Protein AF-A0AAN8CDP0-F1 (afdb_monomer_lite)

Foldseek 3Di:
DPDADDLVVLLVLLVVLVVVLVVCVVVVNDPPRSPDPVSVVSLVVSQVSQVVCCVPPVPHSVPRHSDDPPDDDD

Organism: NCBI:txid159716

Radius of gyration: 13.44 Å; chains: 1; bounding box: 29×32×34 Å

Sequence (74 aa):
MELQLHVYQLKTLIKIVKKTYRDFRLQGVLDVSLNSKSYETVHNRLTVEEATAAVKSGDGLQGISMRDSDQEDD

InterPro domains:
  IPR033227 Calcium-dependent secretion activator [PTHR12166] (1-73)

pLDDT: mean 86.64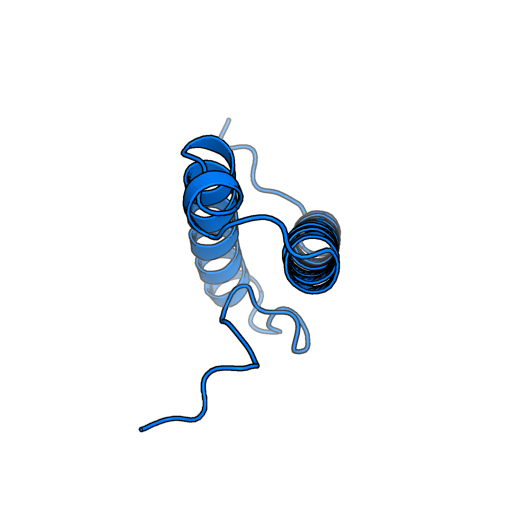, std 14.23, range [41.25, 97.56]

Structure (mmCIF, N/CA/C/O backbone):
data_AF-A0AAN8CDP0-F1
#
_entry.id   AF-A0AAN8CDP0-F1
#
loop_
_atom_site.group_PDB
_atom_site.id
_atom_site.type_symbol
_atom_site.label_atom_id
_atom_site.label_alt_id
_atom_site.label_comp_id
_atom_site.label_asym_id
_atom_site.label_entity_id
_atom_site.label_seq_id
_atom_site.pdbx_PDB_ins_code
_atom_site.Cartn_x
_atom_site.Cartn_y
_atom_site.Cartn_z
_atom_site.occupancy
_atom_site.B_iso_or_equiv
_atom_site.auth_seq_id
_atom_site.auth_comp_id
_atom_site.auth_asym_id
_atom_site.auth_atom_id
_atom_site.pdbx_PDB_model_num
ATOM 1 N N . MET A 1 1 ? -11.457 18.640 12.127 1.00 45.56 1 MET A N 1
ATOM 2 C CA . MET A 1 1 ? -12.128 17.329 12.232 1.00 45.56 1 MET A CA 1
ATOM 3 C C . MET A 1 1 ? -11.146 16.301 11.702 1.00 45.56 1 MET A C 1
ATOM 5 O O . MET A 1 1 ? -10.626 16.513 10.614 1.00 45.56 1 MET A O 1
ATOM 9 N N . GLU A 1 2 ? -10.807 15.279 12.483 1.00 61.62 2 GLU A N 1
ATOM 10 C CA . GLU A 1 2 ? -9.946 14.187 12.018 1.00 61.62 2 GLU A CA 1
ATOM 11 C C . GLU A 1 2 ? -10.802 13.286 11.113 1.00 61.62 2 GLU A C 1
ATOM 13 O O . GLU A 1 2 ? -11.699 12.595 11.594 1.00 61.62 2 GLU A O 1
ATOM 18 N N . LEU A 1 3 ? -10.636 13.387 9.788 1.00 77.62 3 LEU A N 1
ATOM 19 C CA . LEU A 1 3 ? -11.358 12.528 8.846 1.00 77.62 3 LEU A CA 1
ATOM 20 C C . LEU A 1 3 ? -10.631 11.186 8.747 1.00 77.62 3 LEU A C 1
ATOM 22 O O . LEU A 1 3 ? -9.652 11.067 8.015 1.00 77.62 3 LEU A O 1
ATOM 26 N N . GLN A 1 4 ? -11.125 10.193 9.482 1.00 84.31 4 GLN A N 1
ATOM 27 C CA . GLN A 1 4 ? -10.711 8.802 9.331 1.00 84.31 4 GLN A CA 1
ATOM 28 C C . GLN A 1 4 ? -11.553 8.121 8.244 1.00 84.31 4 GLN A C 1
ATOM 30 O O . GLN A 1 4 ? -12.766 8.335 8.165 1.00 84.31 4 GLN A O 1
ATOM 35 N N . LEU A 1 5 ? -10.924 7.295 7.411 1.00 90.00 5 LEU A N 1
ATOM 36 C CA . LEU A 1 5 ? -11.615 6.496 6.411 1.00 90.00 5 LEU A CA 1
ATOM 37 C C . LEU A 1 5 ? -12.537 5.477 7.071 1.00 90.00 5 LEU A C 1
ATOM 39 O O . LEU A 1 5 ? -12.219 4.838 8.077 1.00 90.00 5 LEU A O 1
ATOM 43 N N . HIS A 1 6 ? -13.668 5.247 6.416 1.00 90.12 6 HIS A N 1
ATOM 44 C CA . HIS A 1 6 ? -14.492 4.090 6.707 1.00 90.12 6 HIS A CA 1
ATOM 45 C C . HIS A 1 6 ? -13.713 2.799 6.399 1.00 90.12 6 HIS A C 1
ATOM 47 O O . HIS A 1 6 ? -12.983 2.731 5.407 1.00 90.12 6 HIS A O 1
ATOM 53 N N . VAL A 1 7 ? -13.927 1.728 7.171 1.00 89.75 7 VAL A N 1
ATOM 54 C CA . VAL A 1 7 ? -13.183 0.459 7.017 1.00 89.75 7 VAL A CA 1
ATOM 55 C C . VAL A 1 7 ? -13.238 -0.101 5.588 1.00 89.75 7 VAL A C 1
ATOM 57 O O . VAL A 1 7 ? -12.237 -0.575 5.062 1.00 89.75 7 VAL A O 1
ATOM 60 N N . TYR A 1 8 ? -14.380 0.009 4.904 1.00 91.38 8 TYR A N 1
ATOM 61 C CA . TYR A 1 8 ? -14.504 -0.410 3.501 1.00 91.38 8 TYR A CA 1
ATOM 62 C C . TYR A 1 8 ? -13.702 0.463 2.525 1.00 91.38 8 TYR A C 1
ATOM 64 O O . TYR A 1 8 ? -13.172 -0.064 1.546 1.00 91.38 8 TYR A O 1
ATOM 72 N N . GLN A 1 9 ? -13.576 1.768 2.785 1.00 94.12 9 GLN A N 1
ATOM 73 C CA . GLN A 1 9 ? -12.743 2.660 1.971 1.00 94.12 9 GLN A CA 1
ATOM 74 C C . GLN A 1 9 ? -11.270 2.298 2.152 1.00 94.12 9 GLN A C 1
ATOM 76 O O . GLN A 1 9 ? -10.563 2.112 1.165 1.00 94.12 9 GLN A O 1
ATOM 81 N N . LEU A 1 10 ? -10.849 2.093 3.402 1.00 94.06 10 LEU A N 1
ATOM 82 C CA . LEU A 1 10 ? -9.505 1.641 3.741 1.00 94.06 10 LEU A CA 1
ATOM 83 C C . LEU A 1 10 ? -9.170 0.303 3.058 1.00 94.06 10 LEU A C 1
ATOM 85 O O . LEU A 1 10 ? -8.189 0.223 2.323 1.00 94.06 10 LEU A O 1
ATOM 89 N N . LYS A 1 11 ? -10.037 -0.715 3.185 1.00 93.56 11 LYS A N 1
ATOM 90 C CA . LYS A 1 11 ? -9.898 -2.010 2.483 1.00 93.56 11 LYS A CA 1
ATOM 91 C C . LYS A 1 11 ? -9.741 -1.835 0.971 1.00 93.56 11 LYS A C 1
ATOM 93 O O . LYS A 1 11 ? -8.923 -2.508 0.346 1.00 93.56 11 LYS A O 1
ATOM 98 N N . THR A 1 12 ? -10.547 -0.959 0.376 1.00 95.69 12 THR A N 1
ATOM 99 C CA . THR A 1 12 ? -10.538 -0.716 -1.072 1.00 95.69 12 THR A CA 1
ATOM 100 C C . THR A 1 12 ? -9.232 -0.062 -1.510 1.00 95.69 12 THR A C 1
ATOM 102 O O . THR A 1 12 ? -8.616 -0.517 -2.472 1.00 95.69 12 THR A O 1
ATOM 105 N N . LEU A 1 13 ? -8.767 0.950 -0.778 1.00 96.50 13 LEU A N 1
ATOM 106 C CA . LEU A 1 13 ? -7.517 1.641 -1.080 1.00 96.50 13 LEU A CA 1
ATOM 107 C C . LEU A 1 13 ? -6.309 0.714 -0.935 1.00 96.50 13 LEU A C 1
ATOM 109 O O . LEU A 1 13 ? -5.485 0.676 -1.844 1.00 96.50 13 LEU A O 1
ATOM 113 N N . ILE A 1 14 ? -6.250 -0.099 0.124 1.00 95.75 14 ILE A N 1
ATOM 114 C CA . ILE A 1 14 ? -5.187 -1.100 0.302 1.00 95.75 14 ILE A CA 1
ATOM 115 C C . ILE A 1 14 ? -5.146 -2.061 -0.894 1.00 95.75 14 ILE A C 1
ATOM 117 O O . ILE A 1 14 ? -4.083 -2.290 -1.472 1.00 95.75 14 ILE A O 1
ATOM 121 N N . LYS A 1 15 ? -6.303 -2.583 -1.330 1.00 95.31 15 LYS A N 1
ATOM 122 C CA . LYS A 1 15 ? -6.376 -3.464 -2.509 1.00 95.31 15 LYS A CA 1
ATOM 123 C C . LYS A 1 15 ? -5.853 -2.788 -3.774 1.00 95.31 15 LYS A C 1
ATOM 125 O O . LYS A 1 15 ? -5.087 -3.412 -4.507 1.00 95.31 15 LYS A O 1
ATOM 130 N N . ILE A 1 16 ? -6.263 -1.544 -4.031 1.00 96.56 16 ILE A N 1
ATOM 131 C CA . ILE A 1 16 ? -5.838 -0.786 -5.215 1.00 96.56 16 ILE A CA 1
ATOM 132 C C . ILE A 1 16 ? -4.328 -0.554 -5.174 1.00 96.56 16 ILE A C 1
ATOM 134 O O . ILE A 1 16 ? -3.645 -0.901 -6.130 1.00 96.56 16 ILE A O 1
ATOM 138 N N . VAL A 1 17 ? -3.794 -0.041 -4.063 1.00 96.38 17 VAL A N 1
ATOM 139 C CA . VAL A 1 17 ? -2.362 0.259 -3.925 1.00 96.38 17 VAL A CA 1
ATOM 140 C C . VAL A 1 17 ? -1.518 -0.999 -4.124 1.00 96.38 17 VAL A C 1
ATOM 142 O O . VAL A 1 17 ? -0.616 -0.992 -4.961 1.00 96.38 17 VAL A O 1
ATOM 145 N N . LYS A 1 18 ? -1.861 -2.110 -3.455 1.00 94.88 18 LYS A N 1
ATOM 146 C CA . LYS A 1 18 ? -1.138 -3.380 -3.624 1.00 94.88 18 LYS A CA 1
ATOM 147 C C . LYS A 1 18 ? -1.252 -3.929 -5.044 1.00 94.88 18 LYS A C 1
ATOM 149 O O . LYS A 1 18 ? -0.273 -4.451 -5.566 1.00 94.88 18 LYS A O 1
ATOM 154 N N . LYS A 1 19 ? -2.432 -3.870 -5.677 1.00 95.31 19 LYS A N 1
ATOM 155 C CA . LYS A 1 19 ? -2.618 -4.365 -7.054 1.00 95.31 19 LYS A CA 1
ATOM 156 C C . LYS A 1 19 ? -1.796 -3.546 -8.044 1.00 95.31 19 LYS A C 1
ATOM 158 O O . LYS A 1 19 ? -1.052 -4.137 -8.813 1.00 95.31 19 LYS A O 1
ATOM 163 N N . THR A 1 20 ? -1.888 -2.222 -7.977 1.00 95.19 20 THR A N 1
ATOM 164 C CA . THR A 1 20 ? -1.179 -1.314 -8.884 1.00 95.19 20 THR A CA 1
ATOM 165 C C . THR A 1 20 ? 0.336 -1.439 -8.738 1.00 95.19 20 THR A C 1
ATOM 167 O O . THR A 1 20 ? 1.033 -1.532 -9.743 1.00 95.19 20 THR A O 1
ATOM 170 N N . TYR A 1 21 ? 0.855 -1.513 -7.506 1.00 95.25 21 TYR A N 1
ATOM 171 C CA . TYR A 1 21 ? 2.288 -1.712 -7.275 1.00 95.25 21 TYR A CA 1
ATOM 172 C C . TYR A 1 21 ? 2.786 -3.035 -7.877 1.00 95.25 21 TYR A C 1
ATOM 174 O O . TYR A 1 21 ? 3.767 -3.049 -8.621 1.00 95.25 21 TYR A O 1
ATOM 182 N N . ARG A 1 22 ? 2.073 -4.146 -7.623 1.00 94.56 22 ARG A N 1
ATOM 183 C CA . ARG A 1 22 ? 2.417 -5.454 -8.204 1.00 94.56 22 ARG A CA 1
ATOM 184 C C . ARG A 1 22 ? 2.327 -5.456 -9.726 1.00 94.56 22 ARG A C 1
ATOM 186 O O . ARG A 1 22 ? 3.206 -6.016 -10.368 1.00 94.56 22 ARG A O 1
ATOM 193 N N . ASP A 1 23 ? 1.305 -4.831 -10.305 1.00 96.75 23 ASP A N 1
ATOM 194 C CA . ASP A 1 23 ? 1.145 -4.759 -11.761 1.00 96.75 23 ASP A CA 1
ATOM 195 C C . ASP A 1 23 ? 2.312 -4.028 -12.419 1.00 96.75 23 ASP A C 1
ATOM 197 O O . ASP A 1 23 ? 2.850 -4.503 -13.416 1.00 96.75 23 ASP A O 1
ATOM 201 N N . PHE A 1 24 ? 2.758 -2.917 -11.835 1.00 96.25 24 PHE A N 1
ATOM 202 C CA . PHE A 1 24 ? 3.926 -2.202 -12.330 1.00 96.25 24 PHE A CA 1
ATOM 203 C C . PHE A 1 24 ? 5.227 -2.995 -12.153 1.00 96.25 24 PHE A C 1
ATOM 205 O O . PHE A 1 24 ? 6.034 -3.023 -13.082 1.00 96.25 24 PHE A O 1
ATOM 212 N N . ARG A 1 25 ? 5.416 -3.708 -11.031 1.00 94.88 25 ARG A N 1
ATOM 213 C CA . ARG A 1 25 ? 6.548 -4.649 -10.893 1.00 94.88 25 ARG A CA 1
ATOM 214 C C . ARG A 1 25 ? 6.525 -5.721 -11.978 1.00 94.88 25 ARG A C 1
ATOM 216 O O . ARG A 1 25 ? 7.548 -5.967 -12.606 1.00 94.88 25 ARG A O 1
ATOM 223 N N . LEU A 1 26 ? 5.364 -6.328 -12.233 1.00 96.00 26 LEU A N 1
ATOM 224 C CA . LEU A 1 26 ? 5.196 -7.354 -13.269 1.00 96.00 26 LEU A CA 1
ATOM 225 C C . LEU A 1 26 ? 5.451 -6.814 -14.684 1.00 96.00 26 LEU A C 1
ATOM 227 O O . LEU A 1 26 ? 5.881 -7.563 -15.555 1.00 96.00 26 LEU A O 1
ATOM 231 N N . GLN A 1 27 ? 5.220 -5.522 -14.912 1.00 97.56 27 GLN A N 1
ATOM 232 C CA . GLN A 1 27 ? 5.538 -4.835 -16.168 1.00 97.56 27 GLN A CA 1
ATOM 233 C C . GLN A 1 27 ? 7.015 -4.414 -16.283 1.00 97.56 27 GLN A C 1
ATOM 235 O O . GLN A 1 27 ? 7.405 -3.861 -17.309 1.00 97.56 27 GLN A O 1
ATOM 240 N N . GLY A 1 28 ? 7.841 -4.670 -15.2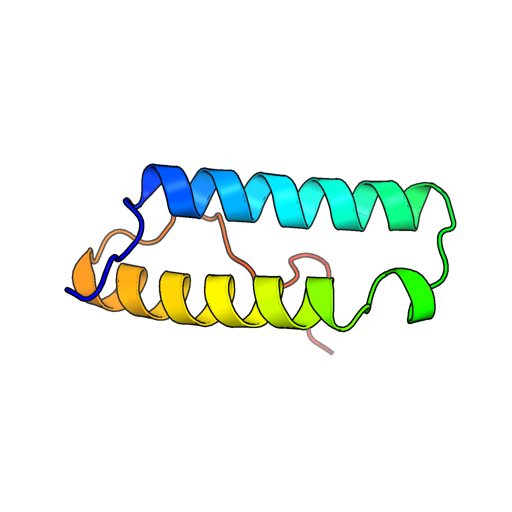64 1.00 96.69 28 GLY A N 1
ATOM 241 C CA . GLY A 1 28 ? 9.266 -4.336 -15.270 1.00 96.69 28 GLY A CA 1
ATOM 242 C C . GLY A 1 28 ? 9.573 -2.875 -14.936 1.00 96.69 28 GLY A C 1
ATOM 243 O O . GLY A 1 28 ? 10.652 -2.388 -15.273 1.00 96.69 28 GLY A O 1
ATOM 244 N N . VAL A 1 29 ? 8.651 -2.157 -14.287 1.00 96.69 29 VAL A N 1
ATOM 245 C CA . VAL A 1 29 ? 8.946 -0.818 -13.759 1.00 96.69 29 VAL A CA 1
ATOM 246 C C . VAL A 1 29 ? 10.008 -0.942 -12.664 1.00 96.69 29 VAL A C 1
ATOM 248 O O . VAL A 1 29 ? 9.906 -1.794 -11.786 1.00 96.69 29 VAL A O 1
ATOM 251 N N . LEU A 1 30 ? 11.033 -0.089 -12.722 1.00 95.50 30 LEU A N 1
ATOM 252 C CA . LEU A 1 30 ? 12.151 -0.114 -11.779 1.00 95.50 30 LEU A CA 1
ATOM 253 C C . LEU A 1 30 ? 11.699 0.227 -10.355 1.00 95.50 30 LEU A C 1
ATOM 255 O O . LEU A 1 30 ? 10.898 1.144 -10.156 1.00 95.50 30 LEU A O 1
ATOM 259 N N . ASP A 1 31 ? 12.313 -0.414 -9.361 1.00 91.88 31 ASP A N 1
ATOM 260 C CA . ASP A 1 31 ? 12.013 -0.181 -7.943 1.00 91.88 31 ASP A CA 1
ATOM 261 C C . ASP A 1 31 ? 12.191 1.286 -7.535 1.00 91.88 31 ASP A C 1
ATOM 263 O O . ASP A 1 31 ? 11.393 1.811 -6.769 1.00 91.88 31 ASP A O 1
ATOM 267 N N . VAL A 1 32 ? 13.175 1.997 -8.096 1.00 93.81 32 VAL A N 1
ATOM 268 C CA . VAL A 1 32 ? 13.367 3.439 -7.839 1.00 93.81 32 VAL A CA 1
ATOM 269 C C . VAL A 1 32 ? 12.185 4.293 -8.318 1.00 93.81 32 VAL A C 1
ATOM 271 O O . VAL A 1 32 ? 11.893 5.338 -7.743 1.00 93.81 32 VAL A O 1
ATOM 274 N N . SER A 1 33 ? 11.488 3.856 -9.369 1.00 93.75 33 SER A N 1
ATOM 275 C CA . SER A 1 33 ? 10.295 4.529 -9.890 1.00 93.75 33 SER A CA 1
ATOM 276 C C . SER A 1 33 ? 9.036 4.112 -9.128 1.00 93.75 33 SER A C 1
ATOM 278 O O . SER A 1 33 ? 8.144 4.933 -8.919 1.00 93.75 33 SER A O 1
ATOM 280 N N . LEU A 1 34 ? 8.973 2.852 -8.692 1.00 93.44 34 LEU A N 1
ATOM 281 C CA . LEU A 1 34 ? 7.877 2.302 -7.896 1.00 93.44 34 LEU A CA 1
ATOM 282 C C . LEU A 1 34 ? 7.850 2.857 -6.473 1.00 93.44 34 LEU A C 1
ATOM 284 O O . LEU A 1 34 ? 6.807 3.319 -6.007 1.00 93.44 34 LEU A O 1
ATOM 288 N N . ASN A 1 35 ? 9.010 2.893 -5.819 1.00 93.88 35 ASN A N 1
ATOM 289 C CA . ASN A 1 35 ? 9.235 3.434 -4.478 1.00 93.88 35 ASN A CA 1
ATOM 290 C C . ASN A 1 35 ? 9.356 4.964 -4.522 1.00 93.88 35 ASN A C 1
ATOM 292 O O . ASN A 1 35 ? 10.238 5.579 -3.930 1.00 93.88 35 ASN A O 1
ATOM 296 N N . SER A 1 36 ? 8.464 5.595 -5.285 1.00 95.19 36 SER A N 1
ATOM 297 C CA . SER A 1 36 ? 8.365 7.045 -5.348 1.00 95.19 36 SER A CA 1
ATOM 298 C C . SER A 1 36 ? 7.949 7.612 -3.989 1.00 95.19 36 SER A C 1
ATOM 300 O O . SER A 1 36 ? 7.177 7.001 -3.247 1.00 95.19 36 SER A O 1
ATOM 302 N N . LYS A 1 37 ? 8.345 8.859 -3.713 1.00 96.44 37 LYS A N 1
ATOM 303 C CA . LYS A 1 37 ? 7.903 9.599 -2.517 1.00 96.44 37 LYS A CA 1
ATOM 304 C C . LYS A 1 37 ? 6.376 9.600 -2.349 1.00 96.44 37 LYS A C 1
ATOM 306 O O . LYS A 1 37 ? 5.861 9.587 -1.230 1.00 96.44 37 LYS A O 1
ATOM 311 N N . SER A 1 38 ? 5.638 9.620 -3.460 1.00 95.12 38 SER A N 1
ATOM 312 C CA . SER A 1 38 ? 4.175 9.546 -3.464 1.00 95.12 38 SER A CA 1
ATOM 313 C C . SER A 1 38 ? 3.666 8.186 -2.992 1.00 95.12 38 SER A C 1
ATOM 315 O O . SER A 1 38 ? 2.761 8.147 -2.160 1.00 95.12 38 SER A O 1
ATOM 317 N N . TYR A 1 39 ? 4.257 7.090 -3.477 1.00 95.56 39 TYR A N 1
ATOM 318 C CA . TYR A 1 39 ? 3.929 5.743 -3.013 1.00 95.56 39 TYR A CA 1
ATOM 319 C C . TYR A 1 39 ? 4.221 5.589 -1.520 1.00 95.56 39 TYR A C 1
ATOM 321 O O . TYR A 1 39 ? 3.320 5.217 -0.777 1.00 95.56 39 TYR A O 1
ATOM 329 N N . GLU A 1 40 ? 5.417 5.968 -1.063 1.00 95.94 40 GLU A N 1
ATOM 330 C CA . GLU A 1 40 ? 5.800 5.889 0.354 1.00 95.94 40 GLU A CA 1
ATOM 331 C C . GLU A 1 40 ? 4.836 6.674 1.253 1.00 95.94 40 GLU A C 1
ATOM 333 O O . GLU A 1 40 ? 4.395 6.186 2.294 1.00 95.94 40 GLU A O 1
ATOM 338 N N . THR A 1 41 ? 4.447 7.881 0.828 1.00 97.00 41 THR A N 1
ATOM 339 C CA . THR A 1 41 ? 3.486 8.711 1.568 1.00 97.00 41 THR A CA 1
ATOM 340 C C . THR A 1 41 ? 2.128 8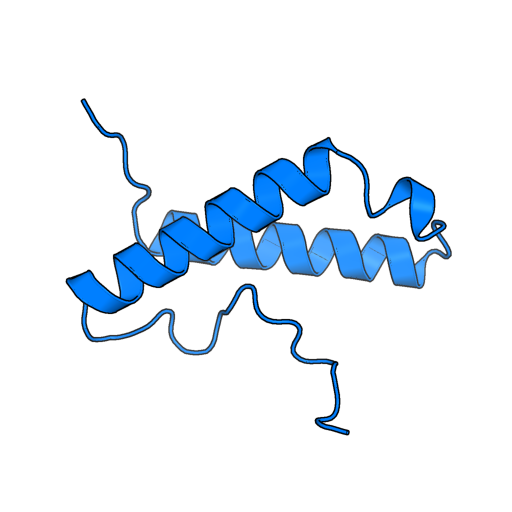.019 1.697 1.00 97.00 41 THR A C 1
ATOM 342 O O . THR A 1 41 ? 1.529 8.026 2.773 1.00 97.00 41 THR A O 1
ATOM 345 N N . VAL A 1 42 ? 1.625 7.422 0.612 1.00 96.06 42 VAL A N 1
ATOM 346 C CA . VAL A 1 42 ? 0.347 6.694 0.624 1.00 96.06 42 VAL A CA 1
ATOM 347 C C . VAL A 1 42 ? 0.457 5.419 1.457 1.00 96.06 42 VAL A C 1
ATOM 349 O O . VAL A 1 42 ? -0.403 5.176 2.299 1.00 96.06 42 VAL A O 1
ATOM 352 N N . HIS A 1 43 ? 1.526 4.647 1.268 1.00 96.00 43 HIS A N 1
ATOM 353 C CA . HIS A 1 43 ? 1.801 3.414 1.992 1.00 96.00 43 HIS A CA 1
ATOM 354 C C . HIS A 1 43 ? 1.808 3.655 3.505 1.00 96.00 43 HIS A C 1
ATOM 356 O O . HIS A 1 43 ? 1.037 3.037 4.234 1.00 96.00 43 HIS A O 1
ATOM 362 N N . ASN A 1 44 ? 2.591 4.632 3.970 1.00 95.81 44 ASN A N 1
ATOM 363 C CA . ASN A 1 44 ? 2.701 4.954 5.392 1.00 95.81 44 ASN A CA 1
ATOM 364 C C . ASN A 1 44 ? 1.360 5.380 5.998 1.00 95.81 44 ASN A C 1
ATOM 366 O O . ASN A 1 44 ? 1.023 4.963 7.105 1.00 95.81 44 ASN A O 1
ATOM 370 N N . ARG A 1 45 ? 0.563 6.171 5.269 1.00 96.12 45 ARG A N 1
ATOM 371 C CA . ARG A 1 45 ? -0.774 6.567 5.731 1.00 96.12 45 ARG A CA 1
ATOM 372 C C . ARG A 1 45 ? -1.706 5.369 5.869 1.00 96.12 45 ARG A C 1
ATOM 374 O O . ARG A 1 45 ? -2.353 5.242 6.903 1.00 96.12 45 ARG A O 1
ATOM 381 N N . LEU A 1 46 ? -1.747 4.490 4.868 1.00 95.69 46 LEU A N 1
ATOM 382 C CA . LEU A 1 46 ? -2.594 3.298 4.910 1.00 95.69 46 LEU A CA 1
ATOM 383 C C . LEU A 1 46 ? -2.175 2.338 6.032 1.00 95.69 46 LEU A C 1
ATOM 385 O O . LEU A 1 46 ? -3.051 1.792 6.693 1.00 95.69 46 LEU A O 1
ATOM 389 N N . THR A 1 47 ? -0.874 2.193 6.308 1.00 95.06 47 THR A N 1
ATOM 390 C CA . THR A 1 47 ? -0.362 1.383 7.429 1.00 95.06 47 THR A CA 1
ATOM 391 C C . THR A 1 47 ? -0.803 1.931 8.789 1.00 95.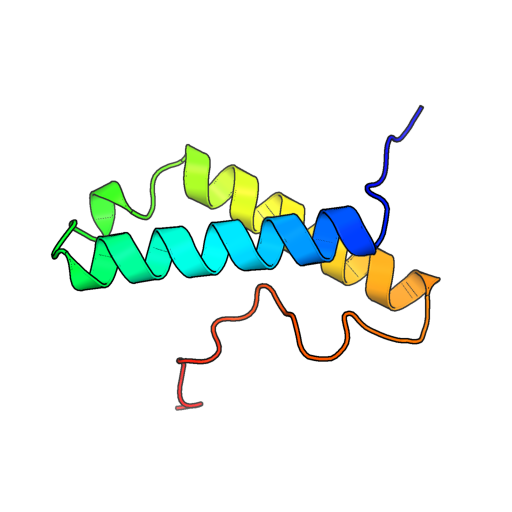06 47 THR A C 1
ATOM 393 O O . THR A 1 47 ? -1.283 1.181 9.639 1.00 95.06 47 THR A O 1
ATOM 396 N N . VAL A 1 48 ? -0.684 3.246 9.008 1.00 93.75 48 VAL A N 1
ATOM 397 C CA . VAL A 1 48 ? -1.129 3.889 10.261 1.00 93.75 48 VAL A CA 1
ATOM 398 C C . VAL A 1 48 ? -2.645 3.777 10.428 1.00 93.75 48 VAL A C 1
ATOM 400 O O . VAL A 1 48 ? -3.153 3.530 11.525 1.00 93.75 48 VAL A O 1
ATOM 403 N N . GLU A 1 49 ? -3.384 3.940 9.338 1.00 92.88 49 GLU A N 1
ATOM 404 C CA . GLU A 1 49 ? -4.838 3.892 9.354 1.00 92.88 49 GLU A CA 1
ATOM 405 C C . GLU A 1 49 ? -5.373 2.469 9.569 1.00 92.88 49 GLU A C 1
ATOM 407 O O . GLU A 1 49 ? -6.320 2.289 10.336 1.00 92.88 49 GLU A O 1
ATOM 412 N N . GLU A 1 50 ? -4.716 1.456 8.993 1.00 92.75 50 GLU A N 1
ATOM 413 C CA . GLU A 1 50 ? -4.931 0.036 9.300 1.00 92.75 50 GLU A CA 1
ATOM 414 C C . GLU A 1 50 ? -4.706 -0.254 10.783 1.00 92.75 50 GLU A C 1
ATOM 416 O O . GLU A 1 50 ? -5.597 -0.806 11.432 1.00 92.75 50 GLU A O 1
ATOM 421 N N . ALA A 1 51 ? -3.563 0.161 11.338 1.00 90.50 51 ALA A N 1
ATOM 422 C CA . ALA A 1 51 ? -3.259 -0.043 12.752 1.00 90.50 51 ALA A CA 1
ATOM 423 C C . ALA A 1 51 ? -4.326 0.602 13.654 1.00 90.50 51 ALA A C 1
ATOM 425 O O . ALA A 1 51 ? -4.814 -0.011 14.604 1.00 90.50 51 ALA A O 1
ATOM 426 N N . THR A 1 52 ? -4.758 1.815 13.307 1.00 90.38 52 THR A N 1
ATOM 427 C CA . THR A 1 52 ? -5.807 2.533 14.041 1.00 90.38 52 THR A CA 1
ATOM 428 C C . THR A 1 52 ? -7.162 1.827 13.935 1.00 90.38 52 THR A C 1
ATOM 430 O O . THR A 1 52 ? -7.885 1.715 14.927 1.00 90.38 52 THR A O 1
ATOM 433 N N . ALA A 1 53 ? -7.531 1.340 12.746 1.00 88.69 53 ALA A N 1
ATOM 434 C CA . ALA A 1 53 ? -8.782 0.619 12.525 1.00 88.69 53 ALA A CA 1
ATOM 435 C C . ALA A 1 53 ? -8.817 -0.729 13.265 1.00 88.69 53 ALA A C 1
ATOM 437 O O . ALA A 1 53 ? -9.862 -1.075 13.822 1.00 88.69 53 ALA A O 1
ATOM 438 N N . ALA A 1 54 ? -7.688 -1.446 13.313 1.00 86.25 54 ALA A N 1
ATOM 439 C CA . ALA A 1 54 ? -7.548 -2.722 14.013 1.00 86.25 54 ALA A CA 1
ATOM 440 C C . ALA A 1 54 ? -7.758 -2.573 15.529 1.00 86.25 54 ALA A C 1
ATOM 442 O O . ALA A 1 54 ? -8.475 -3.371 16.128 1.00 86.25 54 ALA A O 1
ATOM 443 N N . VAL A 1 55 ? -7.217 -1.507 16.134 1.00 85.56 55 VAL A N 1
ATOM 444 C CA . VAL A 1 55 ? -7.428 -1.198 17.561 1.00 85.56 55 VAL A CA 1
ATOM 445 C C . VAL A 1 55 ? -8.888 -0.841 17.859 1.00 85.56 55 VAL A C 1
ATOM 447 O O . VAL A 1 55 ? -9.413 -1.228 18.898 1.00 85.56 55 VAL A O 1
ATOM 450 N N . LYS A 1 56 ? -9.559 -0.104 16.963 1.00 82.06 56 LYS A N 1
ATOM 451 C CA . LYS A 1 56 ? -10.937 0.371 17.189 1.00 82.06 56 LYS A CA 1
ATOM 452 C C . LYS A 1 56 ? -12.008 -0.694 16.956 1.00 82.06 56 LYS A C 1
ATOM 454 O O . LYS A 1 56 ? -13.012 -0.695 17.660 1.00 82.06 56 LYS A O 1
ATOM 459 N N . SER A 1 57 ? -11.835 -1.540 15.941 1.00 71.19 57 SER A N 1
ATOM 460 C CA . SER A 1 57 ? -12.933 -2.363 15.410 1.00 71.19 57 SER A CA 1
ATOM 461 C C . SER A 1 57 ? -12.898 -3.816 15.881 1.00 71.19 57 SER A C 1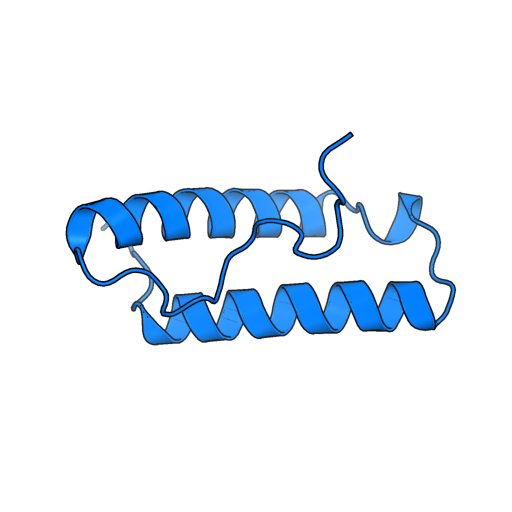
ATOM 463 O O . SER A 1 57 ? -13.917 -4.488 15.764 1.00 71.19 57 SER A O 1
ATOM 465 N N . GLY A 1 58 ? -11.771 -4.302 16.423 1.00 64.81 58 GLY A N 1
ATOM 466 C CA . GLY A 1 58 ? -11.592 -5.670 16.941 1.00 64.81 58 GLY A CA 1
ATOM 467 C C . GLY A 1 58 ? -11.609 -6.769 15.867 1.00 64.81 58 GLY A C 1
ATOM 468 O O . GLY A 1 58 ? -10.750 -7.646 15.869 1.00 64.81 58 GLY A O 1
ATOM 469 N N . ASP A 1 59 ? -12.537 -6.689 14.912 1.00 65.00 59 ASP A N 1
ATOM 470 C CA . ASP A 1 59 ? -12.530 -7.425 13.653 1.00 65.00 59 ASP A CA 1
ATOM 471 C C . ASP A 1 59 ? -11.582 -6.694 12.697 1.00 65.00 59 ASP A C 1
ATOM 473 O O . ASP A 1 59 ? -11.861 -5.585 12.230 1.00 65.00 59 ASP A O 1
ATOM 477 N N . GLY A 1 60 ? -10.396 -7.263 12.482 1.00 64.81 60 GLY A N 1
ATOM 478 C CA . GLY A 1 60 ? -9.387 -6.692 11.595 1.00 64.81 60 GLY A CA 1
ATOM 479 C C . GLY A 1 60 ? -9.888 -6.521 10.154 1.00 64.81 60 GLY A C 1
ATOM 480 O O . GLY A 1 60 ? -11.037 -6.775 9.794 1.00 64.81 60 GLY A O 1
ATOM 481 N N . LEU A 1 61 ? -8.997 -6.139 9.244 1.00 79.94 61 LEU A N 1
ATOM 482 C CA . LEU A 1 61 ? -9.339 -5.942 7.830 1.00 79.94 61 LEU A CA 1
ATOM 483 C C . LEU A 1 61 ? -9.633 -7.253 7.055 1.00 79.94 61 LEU A C 1
ATOM 485 O O . LEU A 1 61 ? -9.575 -7.258 5.827 1.00 79.94 61 LEU A O 1
ATOM 489 N N . GLN A 1 62 ? -10.012 -8.343 7.736 1.00 80.75 62 GLN A N 1
ATOM 490 C CA . GLN A 1 62 ? -10.372 -9.645 7.154 1.00 80.75 62 GLN A CA 1
ATOM 491 C C . GLN A 1 62 ? -9.295 -10.172 6.190 1.00 80.75 62 GLN A C 1
ATOM 493 O O . GLN A 1 62 ? -9.576 -10.528 5.048 1.00 80.75 62 GLN A O 1
ATOM 498 N N . GLY A 1 63 ? -8.038 -10.156 6.639 1.00 81.00 63 GLY A N 1
ATOM 499 C CA . GLY A 1 63 ? -6.889 -10.641 5.865 1.00 81.00 63 GLY A CA 1
ATOM 500 C C . GLY A 1 63 ? -6.342 -9.665 4.817 1.00 81.00 63 GLY A C 1
ATOM 501 O O . GLY A 1 63 ? -5.350 -9.972 4.163 1.00 81.00 63 GLY A O 1
ATOM 502 N N . ILE A 1 64 ? -6.936 -8.478 4.650 1.00 87.81 64 ILE A N 1
ATOM 503 C CA . ILE A 1 64 ? -6.351 -7.405 3.835 1.00 87.81 64 ILE A CA 1
ATOM 504 C C . ILE A 1 64 ? -5.387 -6.618 4.717 1.00 87.81 64 ILE A C 1
ATOM 506 O O . ILE A 1 64 ? -5.827 -5.988 5.666 1.00 87.81 64 ILE A O 1
ATOM 510 N N . SER A 1 65 ? -4.100 -6.616 4.389 1.00 89.81 65 SER A N 1
ATOM 511 C CA . SER A 1 65 ? -3.102 -5.835 5.123 1.00 89.81 65 SER A CA 1
ATOM 512 C C . SER A 1 65 ? -2.167 -5.103 4.178 1.00 89.81 65 SER A C 1
ATOM 514 O O . SER A 1 65 ? -1.892 -5.604 3.081 1.00 89.81 65 SER A O 1
ATOM 516 N N . MET A 1 66 ? -1.666 -3.943 4.605 1.00 92.56 66 MET A N 1
ATOM 517 C CA . MET A 1 66 ? -0.564 -3.257 3.931 1.00 92.56 66 MET A CA 1
ATOM 518 C C . MET A 1 66 ? 0.771 -3.991 4.068 1.00 92.56 66 MET A C 1
ATOM 520 O O . MET A 1 66 ? 1.677 -3.689 3.303 1.00 92.56 66 MET A O 1
ATOM 524 N N . ARG A 1 67 ? 0.898 -4.983 4.962 1.00 86.56 67 ARG A N 1
ATOM 525 C CA . ARG A 1 67 ? 2.097 -5.834 5.015 1.00 86.56 67 ARG A CA 1
ATOM 526 C C . ARG A 1 67 ? 2.286 -6.575 3.688 1.00 86.56 67 ARG A C 1
ATOM 528 O O . ARG A 1 67 ? 1.316 -7.077 3.100 1.00 86.56 67 ARG A O 1
ATOM 535 N N . ASP A 1 68 ? 3.529 -6.641 3.225 1.00 75.38 68 ASP A N 1
ATOM 536 C CA . ASP A 1 68 ? 3.886 -7.442 2.060 1.00 75.38 68 ASP A CA 1
ATOM 537 C C . ASP A 1 68 ? 3.636 -8.911 2.382 1.00 75.38 68 ASP A C 1
ATOM 539 O O . ASP A 1 68 ? 4.178 -9.460 3.333 1.00 75.38 68 ASP A O 1
ATOM 543 N N . SER A 1 69 ? 2.758 -9.532 1.600 1.00 67.69 69 SER A N 1
ATOM 544 C CA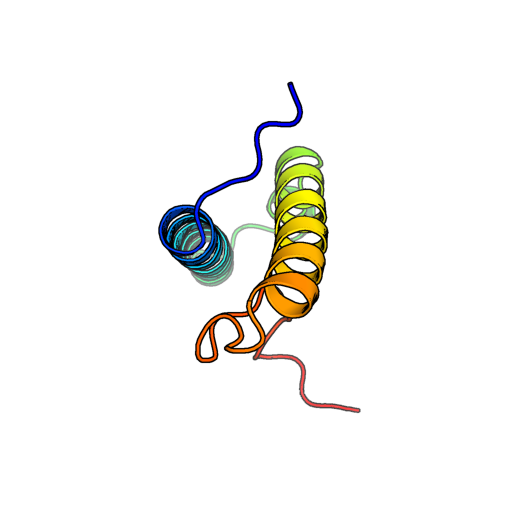 . SER A 1 69 ? 2.423 -10.953 1.719 1.00 67.69 69 SER A CA 1
ATOM 545 C C . SER A 1 69 ? 3.499 -11.863 1.127 1.00 67.69 69 SER A C 1
ATOM 547 O O . SER A 1 69 ? 3.395 -13.076 1.261 1.00 67.69 69 SER A O 1
ATOM 549 N N . ASP A 1 70 ? 4.484 -11.272 0.449 1.00 63.94 70 ASP A N 1
ATOM 550 C CA . ASP A 1 70 ? 5.441 -11.966 -0.411 1.00 63.94 70 ASP A CA 1
ATOM 551 C C . ASP A 1 70 ? 6.860 -11.959 0.198 1.00 63.94 70 ASP A C 1
ATOM 553 O O . ASP A 1 70 ? 7.804 -12.405 -0.447 1.00 63.94 70 ASP A O 1
ATOM 557 N N . GLN A 1 71 ? 7.028 -11.427 1.418 1.00 54.47 71 GLN A N 1
ATOM 558 C CA . GLN A 1 71 ? 8.249 -11.618 2.202 1.00 54.47 71 GLN A CA 1
ATOM 559 C C . GLN A 1 71 ? 8.129 -12.967 2.917 1.00 54.47 71 GLN A C 1
ATOM 561 O O . GLN A 1 71 ? 7.326 -13.108 3.838 1.00 54.47 71 GLN A O 1
ATOM 566 N N . GLU A 1 72 ? 8.877 -13.968 2.448 1.00 43.50 72 GLU A N 1
ATOM 567 C CA . GLU A 1 72 ? 9.180 -15.151 3.256 1.00 43.50 72 GLU A CA 1
ATOM 568 C C . GLU A 1 72 ? 9.995 -14.669 4.469 1.00 43.50 72 GLU A C 1
ATOM 570 O O . GLU A 1 72 ? 10.930 -13.885 4.303 1.00 43.50 72 GLU A O 1
ATOM 575 N N . ASP A 1 73 ? 9.581 -15.042 5.684 1.00 47.44 73 ASP A N 1
ATOM 576 C CA . ASP A 1 73 ? 10.333 -14.743 6.906 1.00 47.44 73 ASP A CA 1
ATOM 577 C C . ASP A 1 73 ? 11.708 -15.446 6.812 1.00 47.44 73 ASP A C 1
ATOM 579 O O . ASP A 1 73 ? 11.761 -16.675 6.881 1.00 47.44 73 ASP A O 1
ATOM 583 N N . ASP A 1 74 ? 12.790 -14.681 6.615 1.00 41.25 74 ASP A N 1
ATOM 584 C CA . ASP A 1 74 ? 14.191 -15.147 6.719 1.00 41.25 74 ASP A CA 1
ATOM 585 C C . ASP A 1 74 ? 14.582 -15.443 8.183 1.00 41.25 74 ASP A C 1
ATOM 587 O O . ASP A 1 74 ? 14.286 -14.601 9.071 1.00 41.25 74 ASP A O 1
#

Secondary structure (DSSP, 8-state):
---PPPHHHHHHHHHHHHHHHHHHHHTT--HHHHS-HHHHHHHHHHHHHHHHHHHHHSS-STT--SS-TT----